Protein AF-A0A1M6BDA2-F1 (afdb_monomer_lite)

Structure (mmCIF, N/CA/C/O backbone):
data_AF-A0A1M6BDA2-F1
#
_entry.id   AF-A0A1M6BDA2-F1
#
loop_
_atom_site.group_PDB
_atom_site.id
_atom_site.type_symbol
_atom_site.label_atom_id
_atom_site.label_alt_id
_atom_site.label_comp_id
_atom_site.label_asym_id
_atom_site.label_entity_id
_atom_site.label_seq_id
_atom_site.pdbx_PDB_ins_code
_atom_site.Cartn_x
_atom_site.Cartn_y
_atom_site.Cartn_z
_atom_site.occupancy
_atom_site.B_iso_or_equiv
_atom_site.auth_seq_id
_atom_site.auth_comp_id
_atom_site.auth_asym_id
_atom_site.auth_atom_id
_atom_site.pdbx_PDB_model_num
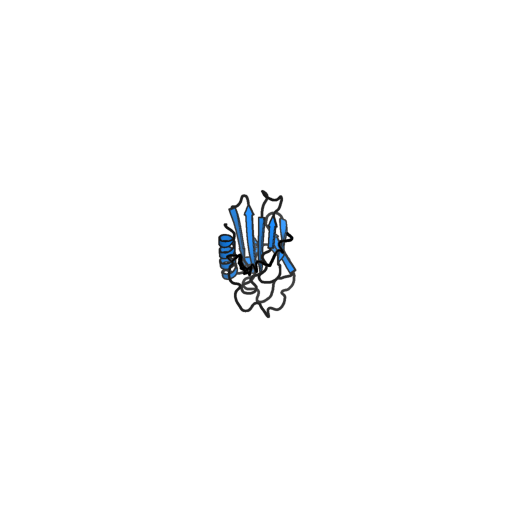ATOM 1 N N . MET A 1 1 ? 49.641 69.705 -9.947 1.00 40.53 1 MET A N 1
ATOM 2 C CA . MET A 1 1 ? 50.079 68.294 -10.016 1.00 40.53 1 MET A CA 1
ATOM 3 C C . MET A 1 1 ? 48.824 67.433 -9.998 1.00 40.53 1 MET A C 1
ATOM 5 O O . MET A 1 1 ? 48.181 67.341 -8.966 1.00 40.53 1 MET A O 1
ATOM 9 N N . LEU A 1 2 ? 48.406 66.940 -11.164 1.00 41.72 2 LEU A N 1
ATOM 10 C CA . LEU A 1 2 ? 47.244 66.065 -11.352 1.00 41.72 2 LEU A CA 1
ATOM 11 C C . LEU A 1 2 ? 47.785 64.658 -11.610 1.00 41.72 2 LEU A C 1
ATOM 13 O O . LEU A 1 2 ? 48.308 64.400 -12.692 1.00 41.72 2 LEU A O 1
ATOM 17 N N . THR A 1 3 ? 47.710 63.768 -10.625 1.00 42.59 3 THR A N 1
ATOM 18 C CA . THR A 1 3 ? 48.091 62.361 -10.792 1.00 42.59 3 THR A CA 1
ATOM 19 C C . THR A 1 3 ? 46.858 61.555 -11.184 1.00 42.59 3 THR A C 1
ATOM 21 O O . THR A 1 3 ? 45.924 61.379 -10.405 1.00 42.59 3 THR A O 1
ATOM 24 N N . ARG A 1 4 ? 46.850 61.119 -12.448 1.00 43.34 4 ARG A N 1
ATOM 25 C CA . ARG A 1 4 ? 45.864 60.212 -13.043 1.00 43.34 4 ARG A CA 1
ATOM 26 C C . ARG A 1 4 ? 45.912 58.842 -12.363 1.00 43.34 4 ARG A C 1
ATOM 28 O O . ARG A 1 4 ? 46.980 58.269 -12.180 1.00 43.34 4 ARG A O 1
ATOM 35 N N . VAL A 1 5 ? 44.726 58.322 -12.070 1.00 48.59 5 VAL A N 1
ATOM 36 C CA . VAL A 1 5 ? 44.439 56.928 -11.716 1.00 48.59 5 VAL A CA 1
ATOM 37 C C . VAL A 1 5 ? 44.584 56.060 -12.974 1.00 48.59 5 VAL A C 1
ATOM 39 O O . VAL A 1 5 ? 44.011 56.404 -14.007 1.00 48.59 5 VAL A O 1
ATOM 42 N N . GLN A 1 6 ? 45.314 54.941 -12.904 1.00 45.47 6 GLN A N 1
ATOM 43 C CA . GLN A 1 6 ? 45.305 53.898 -13.940 1.00 45.47 6 GLN A CA 1
ATOM 44 C C . GLN A 1 6 ? 45.206 52.494 -13.316 1.00 45.47 6 GLN A C 1
ATOM 46 O O . GLN A 1 6 ? 46.176 51.934 -12.820 1.00 45.47 6 GLN A O 1
ATOM 51 N N . SER A 1 7 ? 43.971 51.989 -13.349 1.00 43.84 7 SER A N 1
ATOM 52 C CA . SER A 1 7 ? 43.553 50.653 -13.799 1.00 43.84 7 SER A CA 1
ATOM 53 C C . SER A 1 7 ? 44.289 49.421 -13.256 1.00 43.84 7 SER A C 1
ATOM 55 O O . SER A 1 7 ? 45.168 48.868 -13.911 1.00 43.84 7 SER A O 1
ATOM 57 N N . GLY A 1 8 ? 43.833 48.912 -12.108 1.00 39.69 8 GLY A N 1
ATOM 58 C CA . GLY A 1 8 ? 44.084 47.531 -11.694 1.00 39.69 8 GLY A CA 1
ATOM 59 C C . GLY A 1 8 ? 43.080 46.577 -12.349 1.00 39.69 8 GLY A C 1
ATOM 60 O O . GLY A 1 8 ? 41.889 46.639 -12.052 1.00 39.69 8 GLY A O 1
ATOM 61 N N . SER A 1 9 ? 43.548 45.695 -13.232 1.00 45.56 9 SER A N 1
ATOM 62 C CA . SER A 1 9 ? 42.753 44.576 -13.751 1.00 45.56 9 SER A CA 1
ATOM 63 C C . SER A 1 9 ? 42.702 43.461 -12.708 1.00 45.56 9 SER A C 1
ATOM 65 O O . SER A 1 9 ? 43.648 42.690 -12.574 1.00 45.56 9 SER A O 1
ATOM 67 N N . ILE A 1 10 ? 41.599 43.370 -11.964 1.00 49.66 10 ILE A N 1
ATOM 68 C CA . ILE A 1 10 ? 41.295 42.208 -11.123 1.00 49.66 10 ILE A CA 1
ATOM 69 C C . ILE A 1 10 ? 40.535 41.217 -12.005 1.00 49.66 10 ILE A C 1
ATOM 71 O O . ILE A 1 10 ? 39.352 41.400 -12.284 1.00 49.66 10 ILE A O 1
ATOM 75 N N . VAL A 1 11 ? 41.222 40.178 -12.480 1.00 49.97 11 VAL A N 1
ATOM 76 C CA . VAL A 1 11 ? 40.564 39.016 -13.087 1.00 49.97 11 VAL A CA 1
ATOM 77 C C . VAL A 1 11 ? 39.913 38.240 -11.944 1.00 49.97 11 VAL A C 1
ATOM 79 O O . VAL A 1 11 ? 40.561 37.451 -11.261 1.00 49.97 11 VAL A O 1
ATOM 82 N N . ALA A 1 12 ? 38.642 38.532 -11.677 1.00 45.75 12 ALA A N 1
ATOM 83 C CA . ALA A 1 12 ? 37.834 37.778 -10.733 1.00 45.75 12 ALA A CA 1
ATOM 84 C C . ALA A 1 12 ? 37.451 36.442 -11.384 1.00 45.75 12 ALA A C 1
ATOM 86 O O . ALA A 1 12 ? 36.483 36.354 -12.138 1.00 45.75 12 ALA A O 1
ATOM 87 N N . SER A 1 13 ? 38.243 35.404 -11.122 1.00 47.91 13 SER A N 1
ATOM 88 C CA . SER A 1 13 ? 37.880 34.024 -11.432 1.00 47.91 13 SER A CA 1
ATOM 89 C C . SER A 1 13 ? 36.617 33.666 -10.649 1.00 47.91 13 SER A C 1
ATOM 91 O O . SER A 1 13 ? 36.669 33.432 -9.442 1.00 47.91 13 SER A O 1
ATOM 93 N N . VAL A 1 14 ? 35.470 33.661 -11.327 1.00 51.00 14 VAL A N 1
ATOM 94 C CA . VAL A 1 14 ? 34.201 33.181 -10.774 1.00 51.00 14 VAL A CA 1
ATOM 95 C C . VAL A 1 14 ? 34.323 31.669 -10.600 1.00 51.00 14 VAL A C 1
ATOM 97 O O . VAL A 1 14 ? 34.134 30.899 -11.539 1.00 51.00 14 VAL A O 1
ATOM 100 N N . ALA A 1 15 ? 34.686 31.236 -9.395 1.00 47.28 15 ALA A N 1
ATOM 101 C CA . ALA A 1 15 ? 34.566 29.846 -8.990 1.00 47.28 15 ALA A CA 1
ATOM 102 C C . ALA A 1 15 ? 33.074 29.537 -8.814 1.00 47.28 15 ALA A C 1
ATOM 104 O O . ALA A 1 15 ? 32.487 29.804 -7.767 1.00 47.28 15 ALA A O 1
ATOM 105 N N . VAL A 1 16 ? 32.441 29.012 -9.865 1.00 54.66 16 VAL A N 1
ATOM 106 C CA . VAL A 1 16 ? 31.099 28.434 -9.766 1.00 54.66 16 VAL A CA 1
ATOM 107 C C . VAL A 1 16 ? 31.238 27.109 -9.021 1.00 54.66 16 VAL A C 1
ATOM 109 O O . VAL A 1 16 ? 31.482 26.058 -9.610 1.00 54.66 16 VAL A O 1
ATOM 112 N N . LEU A 1 17 ? 31.132 27.172 -7.696 1.00 43.97 17 LEU A N 1
ATOM 113 C CA . LEU A 1 17 ? 30.963 26.001 -6.851 1.00 43.97 17 LEU A CA 1
ATOM 114 C C . LEU A 1 17 ? 29.528 25.497 -7.058 1.00 43.97 17 LEU A C 1
ATOM 116 O O . LEU A 1 17 ? 28.597 25.944 -6.391 1.00 43.97 17 LEU A O 1
ATOM 120 N N . VAL A 1 18 ? 29.335 24.598 -8.025 1.00 54.91 18 VAL A N 1
ATOM 121 C CA . VAL A 1 18 ? 28.084 23.844 -8.160 1.00 54.91 18 VAL A CA 1
ATOM 122 C C . VAL A 1 18 ? 28.060 22.829 -7.023 1.00 54.91 18 VAL A C 1
ATOM 124 O O . VAL A 1 18 ? 28.560 21.713 -7.151 1.00 54.91 18 VAL A O 1
ATOM 127 N N . ILE A 1 19 ? 27.519 23.234 -5.875 1.00 51.28 19 ILE A N 1
ATOM 128 C CA . ILE A 1 19 ? 27.159 22.306 -4.807 1.00 51.28 19 ILE A CA 1
ATOM 129 C C . ILE A 1 19 ? 25.915 21.577 -5.310 1.00 51.28 19 ILE A C 1
ATOM 131 O O . ILE A 1 19 ? 24.785 22.011 -5.097 1.00 51.28 19 ILE A O 1
ATOM 135 N N . GLY A 1 20 ? 26.130 20.500 -6.062 1.00 39.97 20 GLY A N 1
ATOM 136 C CA . GLY A 1 20 ? 25.088 19.530 -6.348 1.00 39.97 20 GLY A CA 1
ATOM 137 C C . GLY A 1 20 ? 24.701 18.869 -5.035 1.00 39.97 20 GLY A C 1
ATOM 138 O O . GLY A 1 20 ? 25.269 17.845 -4.669 1.00 39.97 20 GLY A O 1
ATOM 139 N N . VAL A 1 21 ? 23.762 19.470 -4.306 1.00 51.00 21 VAL A N 1
ATOM 140 C CA . VAL A 1 21 ? 23.050 18.799 -3.219 1.00 51.00 21 VAL A CA 1
ATOM 141 C C . VAL A 1 21 ? 22.116 17.798 -3.892 1.00 51.00 21 VAL A C 1
ATOM 143 O O . VAL A 1 21 ? 20.927 18.038 -4.072 1.00 51.00 21 VAL A O 1
ATOM 146 N N . GLY A 1 22 ? 22.686 16.695 -4.376 1.00 39.59 22 GLY A N 1
ATOM 147 C CA . GLY A 1 22 ? 21.905 15.523 -4.713 1.00 39.59 22 GLY A CA 1
ATOM 148 C C . GLY A 1 22 ? 21.370 14.976 -3.402 1.00 39.59 22 GLY A C 1
ATOM 149 O O . GLY A 1 22 ? 22.098 14.294 -2.687 1.00 39.59 22 GLY A O 1
ATOM 150 N N . CYS A 1 23 ? 20.123 15.297 -3.059 1.00 49.47 23 CYS A N 1
ATOM 151 C CA . CYS A 1 23 ? 19.374 14.485 -2.111 1.00 49.47 23 CYS A CA 1
ATOM 152 C C . CYS A 1 23 ? 19.232 13.098 -2.744 1.00 49.47 23 CYS A C 1
ATOM 154 O O . CYS A 1 23 ? 18.300 12.848 -3.505 1.00 49.47 23 CYS A O 1
ATOM 156 N N . SER A 1 24 ? 20.186 12.205 -2.482 1.00 44.94 24 SER A N 1
ATOM 157 C CA . SER A 1 24 ? 19.995 10.780 -2.710 1.00 44.94 24 SER A CA 1
ATOM 158 C C . SER A 1 24 ? 19.002 10.306 -1.655 1.00 44.94 24 SER A C 1
ATOM 160 O O . SER A 1 24 ? 19.396 9.885 -0.567 1.00 44.94 24 SER A O 1
ATOM 162 N N . GLY A 1 25 ? 17.707 10.451 -1.932 1.00 55.69 25 GLY A N 1
ATOM 163 C CA . GLY A 1 25 ? 16.704 9.716 -1.176 1.00 55.69 25 GLY A CA 1
ATOM 164 C C . GLY A 1 25 ? 17.051 8.239 -1.310 1.00 55.69 25 GLY A C 1
ATOM 165 O O . GLY A 1 25 ? 17.134 7.725 -2.426 1.00 55.69 25 GLY A O 1
ATOM 166 N N . ALA A 1 26 ? 17.340 7.573 -0.194 1.00 74.31 26 ALA A N 1
ATOM 167 C CA . ALA A 1 26 ? 17.275 6.124 -0.185 1.00 74.31 26 ALA A CA 1
ATOM 168 C C . ALA A 1 26 ? 15.826 5.759 -0.544 1.00 74.31 26 ALA A C 1
ATOM 170 O O . ALA A 1 26 ? 14.894 6.401 -0.070 1.00 74.31 26 ALA A O 1
ATOM 171 N N .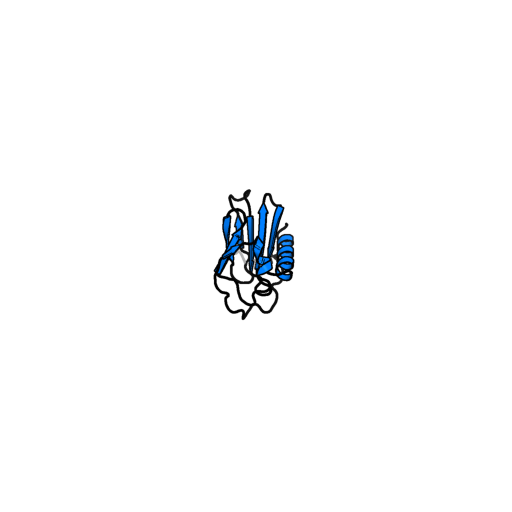 GLY A 1 27 ? 15.639 4.801 -1.443 1.00 81.81 27 GLY A N 1
ATOM 172 C CA . GLY A 1 27 ? 14.326 4.376 -1.915 1.00 81.81 27 GLY A CA 1
ATOM 173 C C . GLY A 1 27 ? 14.403 2.939 -2.399 1.00 81.81 27 GLY A C 1
ATOM 174 O O . GLY A 1 27 ? 15.475 2.465 -2.791 1.00 81.81 27 GLY A O 1
ATOM 175 N N . VAL A 1 28 ? 13.283 2.226 -2.344 1.00 90.94 28 VAL A N 1
ATOM 176 C CA . VAL A 1 28 ? 13.209 0.862 -2.870 1.00 90.94 28 VAL A CA 1
ATOM 177 C C . VAL A 1 28 ? 12.978 0.916 -4.376 1.00 90.94 28 VAL A C 1
ATOM 179 O O . VAL A 1 28 ? 12.089 1.609 -4.862 1.00 90.94 28 VAL A O 1
ATOM 182 N N . MET A 1 29 ? 13.783 0.165 -5.126 1.00 92.62 29 MET A N 1
ATOM 183 C CA . MET A 1 29 ? 13.640 0.059 -6.576 1.00 92.62 29 MET A CA 1
ATOM 184 C C . MET A 1 29 ? 12.281 -0.539 -6.951 1.00 92.62 29 MET A C 1
ATOM 186 O O . MET A 1 29 ? 11.952 -1.657 -6.546 1.00 92.62 29 MET A O 1
ATOM 190 N N . LEU A 1 30 ? 11.534 0.179 -7.789 1.00 92.50 30 LEU A N 1
ATOM 191 C CA . LEU A 1 30 ? 10.302 -0.322 -8.382 1.00 92.50 30 LEU A CA 1
ATOM 192 C C . LEU A 1 30 ? 10.619 -1.509 -9.318 1.00 92.50 30 LEU A C 1
ATOM 194 O O . LEU A 1 30 ? 11.499 -1.383 -10.178 1.00 92.50 30 LEU A O 1
ATOM 198 N N . PRO A 1 31 ? 9.953 -2.670 -9.173 1.00 91.62 31 PRO A N 1
ATOM 199 C CA . PRO A 1 31 ? 10.171 -3.793 -10.077 1.00 91.62 31 PRO A CA 1
ATOM 200 C C . PRO A 1 31 ? 9.717 -3.477 -11.508 1.00 91.62 31 PRO A C 1
ATOM 202 O O . PRO A 1 31 ? 8.766 -2.736 -11.722 1.00 91.62 31 PRO A O 1
ATOM 205 N N . THR A 1 32 ? 10.368 -4.089 -12.497 1.00 92.56 32 THR A N 1
ATOM 206 C CA . THR A 1 32 ? 10.013 -3.949 -13.920 1.00 92.56 32 THR A CA 1
ATOM 207 C C . THR A 1 32 ? 8.677 -4.614 -14.260 1.00 92.56 32 THR A C 1
ATOM 209 O O . THR A 1 32 ? 8.305 -5.602 -13.620 1.00 92.56 32 THR A O 1
ATOM 212 N N . GLY A 1 33 ? 8.035 -4.184 -15.351 1.00 90.25 33 GLY A N 1
ATOM 213 C CA . GLY A 1 33 ? 6.833 -4.821 -15.903 1.00 90.25 33 GLY A CA 1
ATOM 214 C C . GLY A 1 33 ? 5.529 -4.101 -15.560 1.00 90.25 33 GLY A C 1
ATOM 215 O O . GLY A 1 33 ? 4.457 -4.600 -15.893 1.00 90.25 33 GLY A O 1
ATOM 216 N N . TYR A 1 34 ? 5.610 -2.940 -14.908 1.00 92.81 34 TYR A N 1
ATOM 217 C CA . TYR A 1 34 ? 4.452 -2.116 -14.569 1.00 92.81 34 TYR A CA 1
ATOM 218 C C . TYR A 1 34 ? 4.007 -1.189 -15.712 1.00 92.81 34 TYR A C 1
ATOM 220 O O . TYR A 1 34 ? 2.859 -0.756 -15.745 1.00 92.81 34 TYR A O 1
ATOM 228 N N . GLU A 1 35 ? 4.899 -0.901 -16.661 1.00 92.38 35 GLU A N 1
ATOM 229 C CA . GLU A 1 35 ? 4.789 0.182 -17.646 1.00 92.38 35 GLU A CA 1
ATOM 230 C C . GLU A 1 35 ? 3.610 0.009 -18.613 1.00 92.38 35 GLU A C 1
ATOM 232 O O . GLU A 1 35 ? 3.130 0.977 -19.194 1.00 92.38 35 GLU A O 1
ATOM 237 N N . ASN A 1 36 ? 3.154 -1.231 -18.794 1.00 91.00 36 ASN A N 1
ATOM 238 C CA . ASN A 1 36 ? 2.083 -1.593 -19.721 1.00 91.00 36 ASN A CA 1
ATOM 239 C C . ASN A 1 36 ? 0.920 -2.311 -19.023 1.00 91.00 36 ASN A C 1
ATOM 241 O O . ASN A 1 36 ? 0.149 -3.013 -19.682 1.00 91.00 36 ASN A O 1
ATOM 245 N N . LEU A 1 37 ? 0.806 -2.195 -17.695 1.00 94.12 37 LEU A N 1
ATOM 246 C CA . LEU A 1 37 ? -0.304 -2.815 -16.979 1.00 94.12 37 LEU A CA 1
ATOM 247 C C . LEU A 1 37 ? -1.628 -2.147 -17.384 1.00 94.12 37 LEU A C 1
ATOM 249 O O . LEU A 1 37 ? -1.739 -0.922 -17.297 1.00 94.12 37 LEU A O 1
ATOM 253 N N . PRO A 1 38 ? -2.655 -2.918 -17.786 1.00 96.69 38 PRO A N 1
ATOM 254 C CA . PRO A 1 38 ? -3.990 -2.357 -17.948 1.00 96.69 38 PRO A CA 1
ATOM 255 C C . PRO A 1 38 ? -4.519 -1.885 -16.583 1.00 96.69 38 PRO A C 1
ATOM 257 O O . PRO A 1 38 ? -4.105 -2.431 -15.556 1.00 96.69 38 PRO A O 1
ATOM 260 N N . PRO A 1 39 ? -5.444 -0.914 -16.531 1.00 96.75 39 PRO A N 1
ATOM 261 C CA . PRO A 1 39 ? -6.089 -0.541 -15.277 1.00 96.75 39 PRO A CA 1
ATOM 262 C C . PRO A 1 39 ? -6.935 -1.704 -14.737 1.00 96.75 39 PRO A C 1
ATOM 264 O O . PRO A 1 39 ? -7.594 -2.417 -15.499 1.00 96.75 39 PRO A O 1
ATOM 267 N N . CYS A 1 40 ? -6.926 -1.893 -13.420 1.00 97.06 40 CYS A N 1
ATOM 268 C CA . CYS A 1 40 ? -7.855 -2.786 -12.738 1.00 97.06 40 CYS A CA 1
ATOM 269 C C . CYS A 1 40 ? -9.268 -2.182 -12.698 1.00 97.06 40 CYS A C 1
ATOM 271 O O . CYS A 1 40 ? -9.459 -0.975 -12.843 1.00 97.06 40 CYS A O 1
ATOM 273 N N . GLU A 1 41 ? -10.269 -3.018 -12.413 1.00 97.25 41 GLU A N 1
ATOM 274 C CA . GLU A 1 41 ? -11.572 -2.516 -11.973 1.00 97.25 41 GLU A CA 1
ATOM 275 C C . GLU A 1 41 ? -11.404 -1.702 -10.680 1.00 97.25 41 GLU A C 1
ATOM 277 O O . GLU A 1 41 ? -10.859 -2.197 -9.687 1.00 97.25 41 GLU A O 1
ATOM 282 N N . VAL A 1 42 ? -11.879 -0.456 -10.703 1.00 97.88 42 VAL A N 1
ATOM 283 C CA . VAL A 1 42 ? -11.822 0.450 -9.554 1.00 97.88 42 VAL A CA 1
ATOM 284 C C . VAL A 1 42 ? -12.791 -0.025 -8.483 1.00 97.88 42 VAL A C 1
ATOM 286 O O . VAL A 1 42 ? -14.000 -0.092 -8.701 1.00 97.88 42 VAL A O 1
ATOM 289 N N . ARG A 1 43 ? -12.260 -0.322 -7.298 1.00 97.88 43 ARG A N 1
ATOM 290 C CA . ARG A 1 43 ? -13.058 -0.746 -6.143 1.00 97.88 43 ARG A CA 1
ATOM 291 C C . ARG A 1 43 ? -12.374 -0.393 -4.829 1.00 97.88 43 ARG A C 1
ATOM 293 O O . ARG A 1 43 ? -11.256 0.113 -4.802 1.00 97.88 43 ARG A O 1
ATOM 300 N N . GLN A 1 44 ? -13.062 -0.655 -3.728 1.00 98.44 44 GLN A N 1
ATOM 301 C CA . GLN A 1 44 ? -12.494 -0.542 -2.391 1.00 98.44 44 GLN A CA 1
ATOM 302 C C . GLN A 1 44 ? -11.986 -1.905 -1.913 1.00 98.44 44 GLN A C 1
ATOM 304 O O . GLN A 1 44 ? -12.673 -2.917 -2.064 1.00 98.44 44 GLN A O 1
ATOM 309 N N . TYR A 1 45 ? -10.802 -1.918 -1.308 1.00 98.38 45 TYR A N 1
ATOM 310 C CA . TYR A 1 45 ? -10.175 -3.094 -0.716 1.00 98.38 45 TYR A CA 1
ATOM 311 C C . TYR A 1 45 ? -10.037 -2.909 0.792 1.00 98.38 45 TYR A C 1
ATOM 313 O O . TYR A 1 45 ? -9.499 -1.907 1.249 1.00 98.38 45 TYR A O 1
ATOM 321 N N . VAL A 1 46 ? -10.475 -3.895 1.572 1.00 98.50 46 VAL A N 1
ATOM 322 C CA . VAL A 1 46 ? -10.164 -3.950 3.008 1.00 98.50 46 VAL A CA 1
ATOM 323 C C . VAL A 1 46 ? -8.711 -4.392 3.158 1.00 98.50 46 VAL A C 1
ATOM 325 O O . VAL A 1 46 ? -8.353 -5.446 2.628 1.00 98.50 46 VAL A O 1
ATOM 328 N N . VAL A 1 47 ? -7.880 -3.617 3.864 1.00 98.31 47 VAL A N 1
ATOM 329 C CA . VAL A 1 47 ? -6.424 -3.871 3.932 1.00 98.31 47 VAL A CA 1
ATOM 330 C C . VAL A 1 47 ? -6.092 -5.274 4.447 1.00 98.31 47 VAL A C 1
ATOM 332 O O . VAL A 1 47 ? -5.236 -5.954 3.889 1.00 98.31 47 VAL A O 1
ATOM 335 N N . GLU A 1 48 ? -6.852 -5.770 5.423 1.00 98.38 48 GLU A N 1
ATOM 336 C CA . GLU A 1 48 ? -6.678 -7.103 6.017 1.00 98.38 48 GLU A CA 1
ATOM 337 C C . GLU A 1 48 ? -6.916 -8.251 5.027 1.00 98.38 48 GLU A C 1
ATOM 339 O O . GLU A 1 48 ? -6.394 -9.349 5.210 1.00 98.38 48 GLU A O 1
ATOM 344 N N . ARG A 1 49 ? -7.671 -7.989 3.954 1.00 98.19 49 ARG A N 1
ATOM 345 C CA . ARG A 1 49 ? -7.996 -8.959 2.901 1.00 98.19 49 ARG A CA 1
ATOM 346 C C . ARG A 1 49 ? -7.142 -8.797 1.650 1.00 98.19 49 ARG A C 1
ATOM 348 O O . ARG A 1 49 ? -7.310 -9.568 0.709 1.00 98.19 49 ARG A O 1
ATOM 355 N N . LEU A 1 50 ? -6.209 -7.840 1.620 1.00 98.12 50 LEU A N 1
ATOM 356 C CA . LEU A 1 50 ? -5.287 -7.692 0.491 1.00 98.12 50 LEU A CA 1
ATOM 357 C C . LEU A 1 50 ? -4.569 -9.003 0.133 1.00 98.12 50 LEU A C 1
ATOM 359 O O . LEU A 1 50 ? -4.537 -9.302 -1.058 1.00 98.12 50 LEU A O 1
ATOM 363 N N . PRO A 1 51 ? -4.090 -9.839 1.080 1.00 98.12 51 PRO A N 1
ATOM 364 C CA . PRO A 1 51 ? -3.415 -11.090 0.725 1.00 98.12 51 PRO A CA 1
ATOM 365 C C . PRO A 1 51 ? -4.266 -12.063 -0.107 1.00 98.12 51 PRO A C 1
ATOM 367 O O . PRO A 1 51 ? -3.717 -12.915 -0.801 1.00 98.12 51 PRO A O 1
ATOM 370 N N . GLU A 1 52 ? -5.597 -11.946 -0.058 1.00 97.81 52 GLU A N 1
ATOM 371 C CA . GLU A 1 52 ? -6.518 -12.756 -0.864 1.00 97.81 52 GLU A CA 1
ATOM 372 C C . GLU A 1 52 ? -6.541 -12.328 -2.343 1.00 97.81 52 GLU A C 1
ATOM 374 O O . GLU A 1 52 ? -6.960 -13.104 -3.200 1.00 97.81 52 GLU A O 1
ATOM 379 N N . VAL A 1 53 ? -6.099 -11.103 -2.652 1.00 97.25 53 VAL A N 1
ATOM 380 C CA . VAL A 1 53 ? -6.032 -10.564 -4.020 1.00 97.25 53 VAL A CA 1
ATOM 381 C C . VAL A 1 53 ? -4.898 -11.215 -4.814 1.00 97.25 53 VAL A C 1
ATOM 383 O O . VAL A 1 53 ? -5.052 -11.455 -6.010 1.00 97.25 53 VAL A O 1
ATOM 386 N N . GLY A 1 54 ? -3.770 -11.517 -4.168 1.00 97.00 54 GLY A N 1
ATOM 387 C CA . GLY A 1 54 ? -2.588 -12.063 -4.830 1.00 97.00 54 GLY A CA 1
ATOM 388 C C . GLY A 1 54 ? -1.865 -11.036 -5.708 1.00 97.00 54 GLY A C 1
ATOM 389 O O . GLY A 1 54 ? -1.786 -9.848 -5.396 1.00 97.00 54 GLY A O 1
ATOM 390 N N . GLU A 1 55 ? -1.292 -11.495 -6.819 1.00 96.12 55 GLU A N 1
ATOM 391 C CA . GLU A 1 55 ? -0.727 -10.603 -7.834 1.00 96.12 55 GLU A CA 1
ATOM 392 C C . GLU A 1 55 ? -1.840 -10.193 -8.816 1.00 96.12 55 GLU A C 1
ATOM 394 O O . GLU A 1 55 ? -2.328 -11.044 -9.560 1.00 96.12 55 GLU A O 1
ATOM 399 N N . PRO A 1 56 ? -2.269 -8.916 -8.839 1.00 94.62 56 PRO A N 1
ATOM 400 C CA . PRO A 1 56 ? -3.469 -8.505 -9.572 1.00 94.62 56 PRO A CA 1
ATOM 401 C C . PRO A 1 56 ? -3.303 -8.533 -11.099 1.00 94.62 56 PRO A C 1
ATOM 403 O O . PRO A 1 56 ? -4.295 -8.593 -11.819 1.00 94.62 56 PRO A O 1
ATOM 406 N N . GLY A 1 57 ? -2.068 -8.458 -11.613 1.00 94.75 57 GLY A N 1
ATOM 407 C CA . GLY A 1 57 ? -1.791 -8.422 -13.056 1.00 94.75 57 GLY A CA 1
ATOM 408 C C . GLY A 1 57 ? -2.302 -7.165 -13.781 1.00 94.75 57 GLY A C 1
ATOM 409 O O . GLY A 1 57 ? -2.306 -7.130 -15.009 1.00 94.75 57 GLY A O 1
ATOM 410 N N . CYS A 1 58 ? -2.729 -6.142 -13.039 1.00 96.31 58 CYS A N 1
ATOM 411 C CA . CYS A 1 58 ? -3.235 -4.861 -13.529 1.00 96.31 58 CYS A CA 1
ATOM 412 C C . CYS A 1 58 ? -2.821 -3.725 -12.572 1.00 96.31 58 CYS A C 1
ATOM 414 O O . CYS A 1 58 ? -2.426 -3.981 -11.431 1.00 96.31 58 CYS A O 1
ATOM 416 N N . ASN A 1 59 ? -2.893 -2.474 -13.030 1.00 96.75 59 ASN A N 1
ATOM 417 C CA . ASN A 1 59 ? -2.629 -1.288 -12.216 1.00 96.75 59 ASN A CA 1
ATOM 418 C C . ASN A 1 59 ? -3.852 -0.974 -11.335 1.00 96.75 59 ASN A C 1
ATOM 420 O O . ASN A 1 59 ? -4.936 -0.705 -11.849 1.00 96.75 59 ASN A O 1
ATOM 424 N N . MET A 1 60 ? -3.674 -1.000 -10.013 1.00 97.25 60 MET A N 1
ATOM 425 C CA . MET A 1 60 ? -4.745 -0.775 -9.034 1.00 97.25 60 MET A CA 1
ATOM 426 C C . MET A 1 60 ? -5.045 0.707 -8.752 1.00 97.25 60 MET A C 1
ATOM 428 O O . MET A 1 60 ? -5.893 0.993 -7.906 1.00 97.25 60 MET A O 1
ATOM 432 N N . GLU A 1 61 ? -4.369 1.631 -9.432 1.00 97.38 61 GLU A N 1
ATOM 433 C CA . GLU A 1 61 ? -4.597 3.076 -9.341 1.00 97.38 61 GLU A CA 1
ATOM 434 C C . GLU A 1 61 ? -6.089 3.452 -9.406 1.00 97.38 61 GLU A C 1
ATOM 436 O O . GLU A 1 61 ? -6.884 2.856 -10.138 1.00 97.38 61 GLU A O 1
ATOM 441 N N . GLY A 1 62 ? -6.481 4.437 -8.596 1.00 96.94 62 GLY A N 1
ATOM 442 C CA . GLY A 1 62 ? -7.856 4.935 -8.497 1.00 96.94 62 GLY A CA 1
ATOM 443 C C . GLY A 1 62 ? -8.772 4.093 -7.604 1.00 96.94 62 GLY A C 1
ATOM 444 O O . GLY A 1 62 ? -9.833 4.565 -7.193 1.00 96.94 62 GLY A O 1
ATOM 445 N N . SER A 1 63 ? -8.365 2.871 -7.246 1.00 98.12 63 SER A N 1
ATOM 446 C CA . SER A 1 63 ? -9.008 2.101 -6.174 1.00 98.12 63 SER A CA 1
ATOM 447 C C . SER A 1 63 ? -8.732 2.718 -4.800 1.00 98.12 63 SER A C 1
ATOM 449 O O . SER A 1 63 ? -7.922 3.631 -4.658 1.00 98.12 63 SER A O 1
ATOM 451 N N . THR A 1 64 ? -9.399 2.220 -3.759 1.00 98.38 64 THR A N 1
ATOM 452 C CA . THR A 1 64 ? -9.205 2.708 -2.383 1.00 98.38 64 THR A CA 1
ATOM 453 C C . THR A 1 64 ? -8.906 1.581 -1.405 1.00 98.38 64 THR A C 1
ATOM 455 O O . THR A 1 64 ? -9.277 0.429 -1.633 1.00 98.38 64 THR A O 1
ATOM 458 N N . LEU A 1 65 ? -8.249 1.925 -0.302 1.00 98.44 65 LEU A N 1
ATOM 459 C CA . LEU A 1 65 ? -7.939 1.044 0.817 1.00 98.44 65 LEU A CA 1
ATOM 460 C C . LEU A 1 65 ? -8.757 1.467 2.036 1.00 98.44 65 LEU A C 1
ATOM 462 O O . LEU A 1 65 ? -8.700 2.631 2.422 1.00 98.44 65 LEU A O 1
ATOM 466 N N . LEU A 1 66 ? -9.492 0.528 2.631 1.00 98.12 66 LEU A N 1
ATOM 467 C CA . LEU A 1 66 ? -10.217 0.688 3.890 1.00 98.12 66 LEU A CA 1
ATOM 468 C C . LEU A 1 66 ? -9.412 0.053 5.028 1.00 98.12 66 LEU A C 1
ATOM 470 O O . LEU A 1 66 ? -9.172 -1.160 5.019 1.00 98.12 66 LEU A O 1
ATOM 474 N N . PHE A 1 67 ? -9.023 0.876 5.996 1.00 97.50 67 PHE A N 1
ATOM 475 C CA . PHE A 1 67 ? -8.303 0.478 7.203 1.00 97.50 67 PHE A CA 1
ATOM 476 C C . PHE A 1 67 ? -9.258 0.101 8.348 1.00 97.50 67 PHE A C 1
ATOM 478 O O . PHE A 1 67 ? -10.437 0.468 8.309 1.00 97.50 67 PHE A O 1
ATOM 485 N N . PRO A 1 68 ? -8.776 -0.631 9.375 1.00 95.38 68 PRO A N 1
ATOM 486 C CA . PRO A 1 68 ? -9.616 -1.099 10.482 1.00 95.38 68 PRO A CA 1
ATOM 487 C C . PRO A 1 68 ? -10.310 0.012 11.287 1.00 95.38 68 PRO A C 1
ATOM 489 O O . PRO A 1 68 ? -11.375 -0.218 11.853 1.00 95.38 68 PRO A O 1
ATOM 492 N N . ASP A 1 69 ? -9.740 1.217 11.321 1.00 92.88 69 ASP A N 1
ATOM 493 C CA . ASP A 1 69 ? -10.303 2.400 11.990 1.00 92.88 69 ASP A CA 1
ATOM 494 C C . ASP A 1 69 ? -11.398 3.107 11.162 1.00 92.88 69 ASP A C 1
ATOM 496 O O . ASP A 1 69 ? -11.989 4.090 11.608 1.00 92.88 69 ASP A O 1
ATOM 500 N N . GLY A 1 70 ? -11.677 2.618 9.949 1.00 95.06 70 GLY A N 1
ATOM 501 C CA . GLY A 1 70 ? -12.605 3.229 9.001 1.00 95.06 70 GLY A CA 1
ATOM 502 C C . GLY A 1 70 ? -11.962 4.266 8.079 1.00 95.06 70 GLY A C 1
ATOM 503 O O . GLY A 1 70 ? -12.653 4.817 7.217 1.00 95.06 70 GLY A O 1
ATOM 504 N N . THR A 1 71 ? -10.658 4.529 8.211 1.00 95.44 71 THR A N 1
ATOM 505 C CA . THR A 1 71 ? -9.938 5.429 7.311 1.00 95.44 71 THR A CA 1
ATOM 506 C C . THR A 1 71 ? -9.891 4.846 5.904 1.00 95.44 71 THR A C 1
ATOM 508 O O . THR A 1 71 ? -9.569 3.677 5.695 1.00 95.44 71 THR A O 1
ATOM 511 N N . VAL A 1 72 ? -10.194 5.696 4.920 1.00 96.38 72 VAL A N 1
ATOM 512 C CA . VAL A 1 72 ? -10.098 5.368 3.498 1.00 96.38 72 VAL A CA 1
ATOM 513 C C . VAL A 1 72 ? -9.027 6.232 2.846 1.00 96.38 72 VAL A C 1
ATOM 515 O O . VAL A 1 72 ? -9.052 7.456 2.996 1.00 96.38 72 VAL A O 1
ATOM 518 N N . ILE A 1 73 ? -8.112 5.608 2.105 1.00 95.81 73 ILE A N 1
ATOM 519 C CA . ILE A 1 73 ? -7.113 6.305 1.278 1.00 95.81 73 ILE A CA 1
ATOM 520 C C . ILE A 1 73 ? -7.146 5.786 -0.161 1.00 95.81 73 ILE A C 1
ATOM 522 O O . ILE A 1 73 ? -7.560 4.651 -0.405 1.00 95.81 73 ILE A O 1
ATOM 526 N N . ALA A 1 74 ? -6.737 6.622 -1.113 1.00 96.38 74 ALA A N 1
ATOM 527 C CA . ALA A 1 74 ? -6.625 6.234 -2.514 1.00 96.38 74 ALA A CA 1
ATOM 528 C C . ALA A 1 74 ? -5.353 5.414 -2.761 1.00 96.38 74 ALA A C 1
ATOM 530 O O . ALA A 1 74 ? -4.346 5.586 -2.078 1.00 96.38 74 ALA A O 1
ATOM 531 N N . ILE A 1 75 ? -5.416 4.527 -3.750 1.00 97.19 75 ILE A N 1
ATOM 532 C CA . ILE A 1 75 ? -4.242 3.907 -4.355 1.00 97.19 75 ILE A CA 1
ATOM 533 C C . ILE A 1 75 ? -3.806 4.828 -5.492 1.00 97.19 75 ILE A C 1
ATOM 535 O O . ILE A 1 75 ? -4.521 4.965 -6.486 1.00 97.19 75 ILE A O 1
ATOM 539 N N . GLU A 1 76 ? -2.653 5.464 -5.316 1.00 96.12 76 GLU A N 1
ATOM 540 C CA . GLU A 1 76 ? -2.059 6.360 -6.308 1.00 96.12 76 GLU A CA 1
ATOM 541 C C . GLU A 1 76 ? -1.418 5.584 -7.474 1.00 96.12 76 GLU A C 1
ATOM 543 O O . GLU A 1 76 ? -1.425 4.344 -7.531 1.00 96.12 76 GLU A O 1
ATOM 548 N N . GLU A 1 77 ? -0.868 6.335 -8.427 1.00 95.50 77 GLU A N 1
ATOM 549 C CA . GLU A 1 77 ? -0.098 5.806 -9.551 1.00 95.50 77 GLU A CA 1
ATOM 550 C C . GLU A 1 77 ? 1.061 4.898 -9.098 1.00 95.50 77 GLU A C 1
ATOM 552 O O . GLU A 1 77 ? 1.573 4.974 -7.974 1.00 95.50 77 GLU A O 1
ATOM 557 N N . VAL A 1 78 ? 1.495 4.012 -9.995 1.00 95.38 78 VAL A N 1
ATOM 558 C CA . VAL A 1 78 ? 2.600 3.094 -9.709 1.00 95.38 78 VAL A CA 1
ATOM 559 C C . VAL A 1 78 ? 3.884 3.869 -9.391 1.00 95.38 78 VAL A C 1
ATOM 561 O O . VAL A 1 78 ? 4.313 4.721 -10.163 1.00 95.38 78 VAL A O 1
ATOM 564 N N . GLY A 1 79 ? 4.540 3.508 -8.287 1.00 91.69 79 GLY A N 1
ATOM 565 C CA . GLY A 1 79 ? 5.787 4.120 -7.824 1.00 91.69 79 GLY A CA 1
ATOM 566 C C . GLY A 1 79 ? 5.595 5.336 -6.919 1.00 91.69 79 GLY A C 1
ATOM 567 O O . GLY A 1 79 ? 6.574 5.801 -6.338 1.00 91.69 79 GLY A O 1
ATOM 568 N N . THR A 1 80 ? 4.360 5.807 -6.740 1.00 87.06 80 THR A N 1
ATOM 569 C CA . THR A 1 80 ? 4.056 6.932 -5.855 1.00 87.06 80 THR A CA 1
ATOM 570 C C . THR A 1 80 ? 3.670 6.432 -4.465 1.00 87.06 80 THR A C 1
ATOM 572 O O . THR A 1 80 ? 2.811 5.559 -4.306 1.00 87.06 80 THR A O 1
ATOM 575 N N . SER A 1 81 ? 4.337 6.977 -3.441 1.00 84.88 81 SER A N 1
ATOM 576 C CA . SER A 1 81 ? 3.954 6.782 -2.045 1.00 84.88 81 SER A CA 1
ATOM 577 C C . SER A 1 81 ? 2.863 7.765 -1.660 1.00 84.88 81 SER A C 1
ATOM 579 O O . SER A 1 81 ? 2.967 8.967 -1.900 1.00 84.88 81 SER A O 1
ATOM 581 N N . PHE A 1 82 ? 1.816 7.250 -1.026 1.00 87.75 82 PHE A N 1
ATOM 582 C CA . PHE A 1 82 ? 0.796 8.072 -0.400 1.00 87.75 82 PHE A CA 1
ATOM 583 C C . PHE A 1 82 ? 0.857 7.884 1.108 1.00 87.75 82 PHE A C 1
ATOM 585 O O . PHE A 1 82 ? 0.732 6.762 1.605 1.00 87.75 82 PHE A O 1
ATOM 592 N N . VAL A 1 83 ? 1.018 8.995 1.822 1.00 87.81 83 VAL A N 1
ATOM 593 C CA . VAL A 1 83 ? 1.008 9.044 3.282 1.00 87.81 83 VAL A CA 1
ATOM 594 C C . VAL A 1 83 ? -0.089 9.995 3.722 1.00 87.81 83 VAL A C 1
ATOM 596 O O . VAL A 1 83 ? -0.120 11.160 3.321 1.00 87.81 83 VAL A O 1
ATOM 599 N N . ARG A 1 84 ? -0.982 9.509 4.579 1.00 89.00 84 ARG A N 1
ATOM 600 C CA . ARG A 1 84 ? -1.976 10.336 5.258 1.00 89.00 84 ARG A CA 1
ATOM 601 C C . ARG A 1 84 ? -1.731 10.281 6.750 1.00 89.00 84 ARG A C 1
ATOM 603 O O . ARG A 1 84 ? -1.864 9.223 7.349 1.00 89.00 84 ARG A O 1
ATOM 610 N N . GLN A 1 85 ? -1.457 11.436 7.338 1.00 88.62 85 GLN A N 1
ATOM 611 C CA . GLN A 1 85 ? -1.393 11.597 8.782 1.00 88.62 85 GLN A CA 1
ATOM 612 C C . GLN A 1 85 ? -2.697 12.212 9.287 1.00 88.62 85 GLN A C 1
ATOM 614 O O . GLN A 1 85 ? -3.106 13.290 8.844 1.00 88.62 85 GLN A O 1
ATOM 619 N N . VAL A 1 86 ? -3.366 11.516 10.198 1.00 85.69 86 VAL A N 1
ATOM 620 C CA . VAL A 1 86 ? -4.487 12.062 10.964 1.00 85.69 86 VAL A CA 1
ATOM 621 C C . VAL A 1 86 ? -3.885 12.844 12.130 1.00 85.69 86 VAL A C 1
ATOM 623 O O . VAL A 1 86 ? -2.968 12.357 12.767 1.00 85.69 86 VAL A O 1
ATOM 626 N N . GLU A 1 87 ? -4.340 14.075 12.376 1.00 81.44 87 GLU A N 1
ATOM 627 C CA . GLU A 1 87 ? -3.890 14.899 13.519 1.00 81.44 87 GLU A CA 1
ATOM 628 C C . GLU A 1 87 ? -2.356 15.052 13.642 1.00 81.44 87 GLU A C 1
ATOM 630 O O . GLU A 1 87 ? -1.740 14.793 14.678 1.00 81.44 87 GLU A O 1
ATOM 635 N N . ALA A 1 88 ? -1.717 15.499 12.559 1.00 77.88 88 ALA A N 1
ATOM 636 C CA . ALA A 1 88 ? -0.277 15.742 12.537 1.00 77.88 88 AL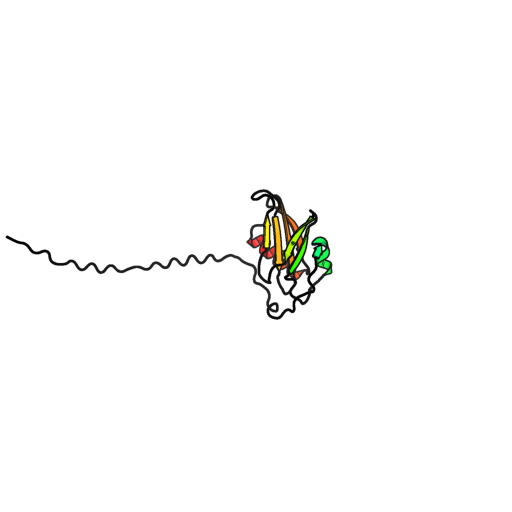A A CA 1
ATOM 637 C C . ALA A 1 88 ? 0.193 16.705 13.659 1.00 77.88 88 ALA A C 1
ATOM 639 O O . ALA A 1 88 ? -0.496 17.690 13.947 1.00 77.88 88 ALA A O 1
ATOM 640 N N . PRO A 1 89 ? 1.383 16.483 14.258 1.00 75.94 89 PRO A N 1
ATOM 641 C CA . PRO A 1 89 ? 2.369 15.447 13.924 1.00 75.94 89 PRO A CA 1
ATOM 642 C C . PRO A 1 89 ? 2.269 14.181 14.799 1.00 75.94 89 PRO A C 1
ATOM 644 O O . PRO A 1 89 ? 3.217 13.402 14.842 1.00 75.94 89 PRO A O 1
ATOM 647 N N . HIS A 1 90 ? 1.185 14.011 15.562 1.00 78.62 90 HIS A N 1
ATOM 648 C CA . HIS A 1 90 ? 1.114 13.002 16.628 1.00 78.62 90 HIS A CA 1
ATOM 649 C C . HIS A 1 90 ? 0.025 11.952 16.438 1.00 78.62 90 HIS A C 1
ATOM 651 O O . HIS A 1 90 ? 0.011 10.982 17.186 1.00 78.62 90 HIS A O 1
ATOM 657 N N . GLY A 1 91 ? -0.887 12.129 15.488 1.00 85.62 91 GLY A N 1
ATOM 658 C CA . GLY A 1 91 ? -1.901 11.121 15.232 1.00 85.62 91 GLY A CA 1
ATOM 659 C C . GLY A 1 91 ? -1.464 10.064 14.213 1.00 85.62 91 GLY A C 1
ATOM 660 O O . GLY A 1 91 ? -0.358 10.129 13.659 1.00 85.62 91 GLY A O 1
ATOM 661 N N . PRO A 1 92 ? -2.334 9.069 13.982 1.00 92.50 92 PRO A N 1
ATOM 662 C CA . PRO A 1 92 ? -1.978 7.888 13.217 1.00 92.50 92 PRO A CA 1
ATOM 663 C C . PRO A 1 92 ? -1.667 8.178 11.746 1.00 92.50 92 PRO A C 1
ATOM 665 O O . PRO A 1 92 ? -2.260 9.059 11.112 1.00 92.50 92 PRO A O 1
ATOM 668 N N . GLU A 1 93 ? -0.756 7.391 11.187 1.00 94.44 93 GLU A N 1
ATOM 669 C CA . GLU A 1 93 ? -0.282 7.486 9.814 1.00 94.44 93 GLU A CA 1
ATOM 670 C C . GLU A 1 93 ? -0.687 6.256 8.998 1.00 94.44 93 GLU A C 1
ATOM 672 O O . GLU A 1 93 ? -0.517 5.105 9.404 1.00 94.44 93 GLU A O 1
ATOM 6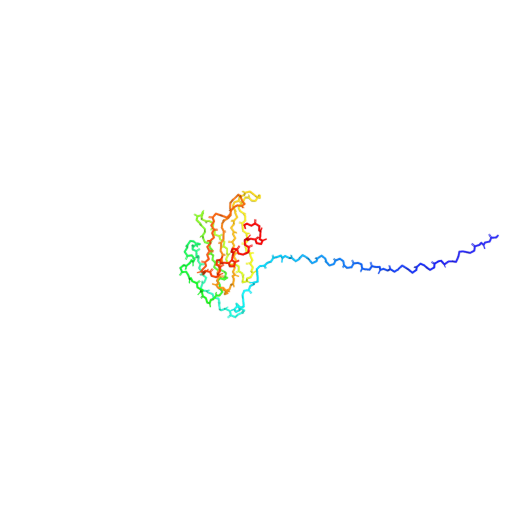77 N N . PHE A 1 94 ? -1.190 6.515 7.795 1.00 95.75 94 PHE A N 1
ATOM 678 C CA . PHE A 1 94 ? -1.624 5.511 6.835 1.00 95.75 94 PHE A CA 1
ATOM 679 C C . PHE A 1 94 ? -0.767 5.635 5.592 1.00 95.75 94 PHE A C 1
ATOM 681 O O . PHE A 1 94 ? -0.761 6.676 4.934 1.00 95.75 94 PHE A O 1
ATOM 688 N N . HIS A 1 95 ? -0.051 4.568 5.276 1.00 95.50 95 HIS A N 1
ATOM 689 C CA . HIS A 1 95 ? 0.832 4.501 4.125 1.00 95.50 95 HIS A CA 1
ATOM 690 C C . HIS A 1 95 ? 0.233 3.566 3.087 1.00 95.50 95 HIS A C 1
ATOM 692 O O . HIS A 1 95 ? -0.310 2.511 3.419 1.00 95.50 95 HIS A O 1
ATOM 698 N N . SER A 1 96 ? 0.368 3.931 1.819 1.00 96.62 96 SER A N 1
ATOM 699 C CA . SER A 1 96 ? 0.158 3.011 0.708 1.00 96.62 96 SER A CA 1
ATOM 700 C C . SER A 1 96 ? 1.181 3.239 -0.387 1.00 96.62 96 SER A C 1
ATOM 702 O O . SER A 1 96 ? 1.630 4.363 -0.615 1.00 96.62 96 SER A O 1
ATOM 704 N N . LEU A 1 97 ? 1.554 2.152 -1.057 1.00 97.00 97 LEU A N 1
ATOM 705 C CA . LEU A 1 97 ? 2.383 2.215 -2.246 1.00 97.00 97 LEU A CA 1
ATOM 706 C C . LEU A 1 97 ? 1.889 1.235 -3.299 1.00 97.00 97 LEU A C 1
ATOM 708 O O . LEU A 1 97 ? 1.718 0.040 -3.031 1.00 97.00 97 LEU A O 1
ATOM 712 N N . ASN A 1 98 ? 1.716 1.743 -4.512 1.00 97.44 98 ASN A N 1
ATOM 713 C CA . ASN A 1 98 ? 1.423 0.933 -5.677 1.00 97.44 98 ASN A CA 1
ATOM 714 C C . ASN A 1 98 ? 2.737 0.481 -6.325 1.00 97.44 98 ASN A C 1
ATOM 716 O O . ASN A 1 98 ? 3.443 1.270 -6.944 1.00 97.44 98 ASN A O 1
ATOM 720 N N . TRP A 1 99 ? 3.079 -0.798 -6.176 1.00 96.75 99 TRP A N 1
ATOM 721 C CA . TRP A 1 99 ? 4.280 -1.391 -6.771 1.00 96.75 99 TRP A CA 1
ATOM 722 C C . TRP A 1 99 ? 4.056 -1.862 -8.213 1.00 96.75 99 TRP A C 1
ATOM 724 O O . TRP A 1 99 ? 4.987 -2.379 -8.827 1.00 96.75 99 TRP A O 1
ATOM 734 N N . GLY A 1 100 ? 2.836 -1.739 -8.754 1.00 94.75 100 GLY A N 1
ATOM 735 C CA . GLY A 1 100 ? 2.462 -2.284 -10.058 1.00 94.75 100 GLY A CA 1
ATOM 736 C C . GLY A 1 100 ? 2.563 -3.806 -10.049 1.00 94.75 100 GLY A C 1
ATOM 737 O O . GLY A 1 100 ? 1.640 -4.497 -9.622 1.00 94.75 100 GLY A O 1
ATOM 738 N N . VAL A 1 101 ? 3.722 -4.334 -10.448 1.00 94.25 101 VAL A N 1
ATOM 739 C CA . VAL A 1 101 ? 4.102 -5.730 -10.205 1.00 94.25 101 VAL A CA 1
ATOM 740 C C . VAL A 1 101 ? 5.016 -5.762 -8.975 1.00 94.25 101 VAL A C 1
ATOM 742 O O . VAL A 1 101 ? 6.158 -5.323 -9.064 1.00 94.25 101 VAL A O 1
ATOM 745 N N . PRO A 1 102 ? 4.585 -6.300 -7.822 1.00 96.19 102 PRO A N 1
ATOM 746 C CA . PRO A 1 102 ? 3.616 -7.396 -7.700 1.00 96.19 102 PRO A CA 1
ATOM 747 C C . PRO A 1 102 ? 2.281 -6.998 -7.034 1.00 96.19 102 PRO A C 1
ATOM 749 O O . PRO A 1 102 ? 1.576 -7.863 -6.508 1.00 96.19 102 PRO A O 1
ATOM 752 N N . GLY A 1 103 ? 1.951 -5.706 -7.007 1.00 97.12 103 GLY A N 1
ATOM 753 C CA . GLY A 1 103 ? 0.670 -5.173 -6.541 1.00 97.12 103 GLY A CA 1
ATOM 754 C C . GLY A 1 103 ? 0.829 -4.030 -5.541 1.00 97.12 103 GLY A C 1
ATOM 755 O O . GLY A 1 103 ? 1.701 -3.188 -5.710 1.00 97.12 103 GLY A O 1
ATOM 756 N N . VAL A 1 104 ? -0.007 -3.972 -4.506 1.00 98.00 104 VAL A N 1
ATOM 757 C CA . VAL A 1 104 ? -0.068 -2.828 -3.573 1.00 98.00 104 VAL A CA 1
ATOM 758 C C . VAL A 1 104 ? 0.350 -3.253 -2.171 1.00 98.00 104 VAL A C 1
ATOM 760 O O . VAL A 1 104 ? -0.004 -4.344 -1.720 1.00 98.00 104 VAL A O 1
ATOM 763 N N . GLY A 1 105 ? 1.101 -2.388 -1.487 1.00 98.12 105 GLY A N 1
ATOM 764 C CA . GLY A 1 105 ? 1.391 -2.480 -0.057 1.00 98.12 105 GLY A CA 1
ATOM 765 C C . GLY A 1 105 ? 0.715 -1.350 0.716 1.00 98.12 105 GLY A C 1
ATOM 766 O O . GLY A 1 105 ? 0.530 -0.258 0.178 1.00 98.12 105 GLY A O 1
ATOM 767 N N . ALA A 1 106 ? 0.344 -1.623 1.961 1.00 98.25 106 ALA A N 1
ATOM 768 C CA . ALA A 1 106 ? -0.244 -0.660 2.877 1.00 98.25 106 ALA A CA 1
ATOM 769 C C . ALA A 1 106 ? 0.276 -0.874 4.301 1.00 98.25 106 ALA A C 1
ATOM 771 O O . ALA A 1 106 ? 0.524 -2.015 4.709 1.00 98.25 106 ALA A O 1
ATOM 772 N N . ALA A 1 107 ? 0.389 0.204 5.070 1.00 98.00 107 ALA A N 1
ATOM 773 C CA . ALA A 1 107 ? 0.786 0.140 6.468 1.00 98.00 107 ALA A CA 1
ATOM 774 C C . ALA A 1 107 ? 0.005 1.129 7.331 1.00 98.00 107 ALA A C 1
ATOM 776 O O . ALA A 1 107 ? -0.435 2.181 6.867 1.00 98.00 107 ALA A O 1
ATOM 777 N N . PHE A 1 108 ? -0.158 0.750 8.593 1.00 97.19 108 PHE A N 1
ATOM 778 C CA . PHE A 1 108 ? -0.716 1.579 9.649 1.00 97.19 108 PHE A CA 1
ATOM 779 C C . PHE A 1 108 ? 0.353 1.782 10.717 1.00 97.19 108 PHE A C 1
ATOM 781 O O . PHE A 1 108 ? 0.922 0.810 11.228 1.00 97.19 108 PHE A O 1
ATOM 788 N N . ILE A 1 109 ? 0.636 3.042 11.020 1.00 95.31 109 ILE A N 1
ATOM 789 C CA . ILE A 1 109 ? 1.660 3.471 11.963 1.00 95.31 109 ILE A CA 1
ATOM 790 C C . ILE A 1 109 ? 0.993 4.348 13.016 1.00 95.31 109 ILE A C 1
ATOM 792 O O . ILE A 1 109 ? 0.241 5.265 12.701 1.00 95.31 109 ILE A O 1
ATOM 796 N 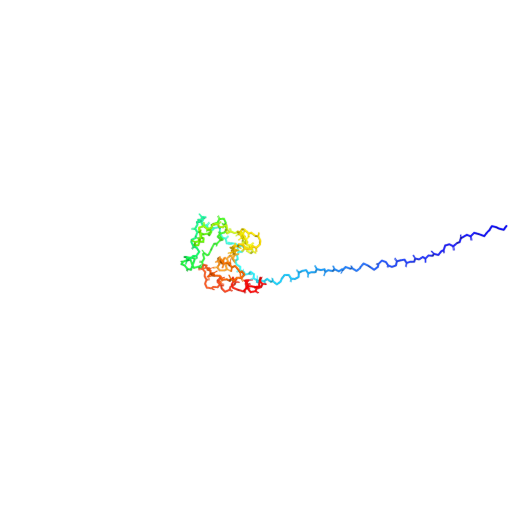N . GLU A 1 110 ? 1.293 4.077 14.276 1.00 93.38 110 GLU A N 1
ATOM 797 C CA . GLU A 1 110 ? 0.787 4.834 15.417 1.00 93.38 110 GLU A CA 1
ATOM 798 C C . GLU A 1 110 ? 1.925 4.998 16.418 1.00 93.38 110 GLU A C 1
ATOM 800 O O . GLU A 1 110 ? 2.680 4.049 16.655 1.00 93.38 110 GLU A O 1
ATOM 805 N N . ASP A 1 111 ? 2.091 6.214 16.941 1.00 90.25 111 ASP A N 1
ATOM 806 C CA . ASP A 1 111 ? 3.177 6.576 17.858 1.00 90.25 111 ASP A CA 1
ATOM 807 C C . ASP A 1 111 ? 4.574 6.173 17.339 1.00 90.25 111 ASP A C 1
ATOM 809 O O . ASP A 1 111 ? 5.428 5.666 18.070 1.00 90.25 111 ASP A O 1
ATOM 813 N N . GLY A 1 112 ? 4.801 6.361 16.033 1.00 89.56 112 GLY A N 1
ATOM 814 C CA . GLY A 1 112 ? 6.063 6.029 15.362 1.00 89.56 112 GLY A CA 1
ATOM 815 C C . GLY A 1 112 ? 6.357 4.529 15.253 1.00 89.56 112 GLY A C 1
ATOM 816 O O . GLY A 1 112 ? 7.466 4.155 14.883 1.00 89.56 112 GLY A O 1
ATOM 817 N N . SER A 1 113 ? 5.389 3.665 15.570 1.00 93.25 113 SER A N 1
ATOM 818 C CA . SER A 1 113 ? 5.526 2.210 15.505 1.00 93.25 113 SER A CA 1
ATOM 819 C C . SER A 1 113 ? 4.580 1.615 14.468 1.00 93.25 113 SER A C 1
ATOM 821 O O . SER A 1 113 ? 3.406 1.979 14.396 1.00 93.25 113 SER A O 1
ATOM 823 N N . VAL A 1 114 ? 5.077 0.661 13.677 1.00 96.25 114 VAL A N 1
ATOM 824 C CA . VAL A 1 114 ? 4.258 -0.076 12.706 1.00 96.25 114 VAL A CA 1
ATOM 825 C C . VAL A 1 114 ? 3.305 -1.008 13.446 1.00 96.25 114 VAL A C 1
ATOM 827 O O . VAL A 1 114 ? 3.723 -2.014 14.019 1.00 96.25 114 VAL A O 1
ATOM 830 N N . GLN A 1 115 ? 2.016 -0.698 13.391 1.00 96.62 115 GLN A N 1
ATOM 831 C CA . GLN A 1 115 ? 0.960 -1.500 14.007 1.00 96.62 115 GLN A CA 1
ATOM 832 C C . GLN A 1 115 ? 0.458 -2.599 13.060 1.00 96.62 115 GLN A C 1
ATOM 834 O O . GLN A 1 115 ? 0.053 -3.675 13.499 1.00 96.62 115 GLN A O 1
ATOM 839 N N . GLY A 1 116 ? 0.506 -2.355 11.746 1.00 97.06 116 GLY A N 1
ATOM 840 C CA . GLY A 1 116 ? 0.085 -3.326 10.742 1.00 97.06 116 GLY A CA 1
ATOM 841 C C . GLY A 1 116 ? 0.704 -3.079 9.372 1.00 97.06 116 GLY A C 1
ATOM 842 O O . GLY A 1 116 ? 0.943 -1.939 8.981 1.00 97.06 116 GLY A O 1
ATOM 843 N N . VAL A 1 117 ? 0.963 -4.170 8.646 1.00 98.31 117 VAL A N 1
ATOM 844 C CA . VAL A 1 117 ? 1.444 -4.145 7.260 1.00 98.31 117 VAL A CA 1
ATOM 845 C C . VAL A 1 117 ? 0.705 -5.206 6.466 1.00 98.31 117 VAL A C 1
ATOM 847 O O . VAL A 1 117 ? 0.736 -6.389 6.817 1.00 98.31 117 VAL A O 1
ATOM 850 N N . TRP A 1 118 ? 0.094 -4.787 5.368 1.00 98.56 118 TRP A N 1
ATOM 851 C CA . TRP A 1 118 ? -0.673 -5.644 4.478 1.00 98.56 118 TRP A CA 1
ATOM 852 C C . TRP A 1 118 ? -0.232 -5.415 3.043 1.00 98.56 118 TRP A C 1
ATOM 854 O O . TRP A 1 118 ? 0.250 -4.343 2.684 1.00 98.56 118 TRP A O 1
ATOM 864 N N . ALA A 1 119 ? -0.380 -6.429 2.204 1.00 98.56 119 ALA A N 1
ATOM 865 C CA . ALA A 1 119 ? -0.105 -6.288 0.787 1.00 98.56 119 ALA A CA 1
ATOM 866 C C . ALA A 1 119 ? -0.870 -7.333 -0.010 1.00 98.56 119 ALA A C 1
ATOM 868 O O . ALA A 1 119 ? -1.292 -8.353 0.537 1.00 98.56 119 ALA A O 1
ATOM 869 N N . THR A 1 120 ? -1.018 -7.086 -1.309 1.00 98.38 120 THR A N 1
ATOM 870 C CA . THR A 1 120 ? -1.729 -8.009 -2.197 1.00 98.38 120 THR A CA 1
ATOM 871 C C . THR A 1 120 ? -0.977 -9.325 -2.386 1.00 98.38 120 THR A C 1
ATOM 873 O O . THR A 1 120 ? -1.581 -10.389 -2.459 1.00 98.38 120 THR A O 1
ATOM 876 N N . SER A 1 121 ? 0.357 -9.273 -2.393 1.00 98.12 121 SER A N 1
ATOM 877 C CA . SER A 1 121 ? 1.236 -10.429 -2.570 1.00 98.12 121 SER A CA 1
ATOM 878 C C . SER A 1 121 ? 2.396 -10.426 -1.571 1.00 98.12 121 SER A C 1
ATOM 880 O O . SER A 1 121 ? 2.773 -9.391 -1.019 1.00 98.12 121 SER A O 1
ATOM 882 N N . ALA A 1 122 ? 3.025 -11.589 -1.370 1.00 98.06 122 ALA A N 1
ATOM 883 C CA . ALA A 1 122 ? 4.191 -11.716 -0.491 1.00 98.06 122 ALA A CA 1
ATOM 884 C C . ALA A 1 122 ? 5.376 -10.843 -0.945 1.00 98.06 122 ALA A C 1
ATOM 886 O O . ALA A 1 122 ? 6.106 -10.305 -0.115 1.00 98.06 122 ALA A O 1
ATOM 887 N N . LYS A 1 123 ? 5.549 -10.664 -2.259 1.00 97.50 123 LYS A N 1
ATOM 888 C CA . LYS A 1 123 ? 6.603 -9.807 -2.810 1.00 97.50 123 LYS A CA 1
ATOM 889 C C . LYS A 1 123 ? 6.276 -8.319 -2.624 1.00 97.50 123 LYS A C 1
ATOM 891 O O . LYS A 1 123 ? 7.179 -7.556 -2.301 1.00 97.50 123 LYS A O 1
ATOM 896 N N . ALA A 1 124 ? 5.007 -7.909 -2.744 1.00 97.69 124 ALA A N 1
ATOM 897 C CA . ALA A 1 124 ? 4.596 -6.534 -2.424 1.00 97.69 124 ALA A CA 1
ATOM 898 C C . ALA A 1 124 ? 4.812 -6.247 -0.934 1.00 97.69 124 ALA A C 1
ATOM 900 O O . ALA A 1 124 ? 5.286 -5.173 -0.576 1.00 97.69 124 ALA A O 1
ATOM 901 N N . LEU A 1 125 ? 4.525 -7.228 -0.072 1.00 98.44 125 LEU A N 1
ATOM 902 C CA . LEU A 1 125 ? 4.745 -7.121 1.368 1.00 98.44 125 LEU A CA 1
ATOM 903 C C . LEU A 1 125 ? 6.223 -6.904 1.705 1.00 98.44 125 LEU A C 1
ATOM 905 O O . LEU A 1 125 ? 6.545 -6.062 2.541 1.00 98.44 125 LEU A O 1
ATOM 909 N N . ASP A 1 126 ? 7.119 -7.656 1.068 1.00 98.19 126 ASP A N 1
ATOM 910 C CA . ASP A 1 126 ? 8.557 -7.508 1.288 1.00 98.19 126 ASP A CA 1
ATOM 911 C C . ASP A 1 126 ? 9.070 -6.134 0.834 1.00 98.19 126 ASP A C 1
ATOM 913 O O . ASP A 1 126 ? 9.734 -5.446 1.610 1.00 98.19 126 ASP A O 1
ATOM 917 N N . LEU A 1 127 ? 8.690 -5.688 -0.369 1.00 97.56 127 LEU A N 1
ATOM 918 C CA . LEU A 1 127 ? 9.042 -4.358 -0.883 1.00 97.56 127 LEU A CA 1
ATOM 919 C C . LEU A 1 127 ? 8.509 -3.242 0.018 1.00 97.56 127 LEU A C 1
ATOM 921 O O . LEU A 1 127 ? 9.231 -2.301 0.339 1.00 97.56 127 LEU A O 1
ATOM 925 N N . HIS A 1 128 ? 7.273 -3.372 0.497 1.00 97.62 128 HIS A N 1
ATOM 926 C CA . HIS A 1 128 ? 6.687 -2.382 1.392 1.00 97.62 128 HIS A CA 1
ATOM 927 C C . HIS A 1 128 ? 7.410 -2.322 2.738 1.00 97.62 128 HIS A C 1
ATOM 929 O O . HIS A 1 128 ? 7.724 -1.240 3.218 1.00 97.62 128 HIS A O 1
ATOM 935 N N . ARG A 1 129 ? 7.801 -3.468 3.304 1.00 97.69 129 ARG A N 1
ATOM 936 C CA . ARG A 1 129 ? 8.650 -3.497 4.507 1.00 97.69 129 ARG A CA 1
ATOM 937 C C . ARG A 1 129 ? 10.042 -2.921 4.264 1.00 97.69 129 ARG A C 1
ATOM 939 O O . ARG A 1 129 ? 10.613 -2.340 5.180 1.00 97.69 129 ARG A O 1
ATOM 946 N N . GLN A 1 130 ? 10.619 -3.113 3.078 1.00 96.88 130 GLN A N 1
ATOM 947 C CA . GLN A 1 130 ? 11.877 -2.459 2.712 1.00 96.88 130 GLN A CA 1
ATOM 948 C C . GLN A 1 130 ? 11.712 -0.936 2.697 1.00 96.88 130 GLN A C 1
ATOM 950 O O . GLN A 1 130 ? 12.573 -0.247 3.236 1.00 96.88 130 GLN A O 1
ATOM 955 N N . GLN A 1 131 ? 10.604 -0.432 2.146 1.00 94.94 131 GLN A N 1
ATOM 956 C CA . GLN A 1 131 ? 10.329 1.002 2.083 1.00 94.94 131 GLN A CA 1
ATOM 957 C C . GLN A 1 131 ? 10.119 1.590 3.478 1.00 94.94 131 GLN A C 1
ATOM 959 O O . GLN A 1 131 ? 10.769 2.567 3.818 1.00 94.94 131 GLN A O 1
ATOM 964 N N . LEU A 1 132 ? 9.344 0.923 4.336 1.00 95.00 132 LEU A N 1
ATOM 965 C CA . LEU A 1 132 ? 9.168 1.341 5.730 1.00 95.00 132 LEU A CA 1
ATOM 966 C C . LEU A 1 132 ? 10.507 1.467 6.477 1.00 95.00 132 LEU A C 1
ATOM 968 O O . LEU A 1 132 ? 10.730 2.458 7.163 1.00 95.00 132 LEU A O 1
ATOM 972 N N . ARG A 1 133 ? 11.445 0.529 6.273 1.00 95.06 133 ARG A N 1
ATOM 973 C CA . ARG A 1 133 ? 12.797 0.621 6.861 1.00 95.06 133 ARG A CA 1
ATOM 974 C C . ARG A 1 133 ? 13.609 1.797 6.329 1.00 95.06 133 ARG A C 1
ATOM 976 O O . ARG A 1 133 ? 14.435 2.344 7.054 1.00 95.06 133 ARG A O 1
ATOM 983 N N . VAL A 1 134 ? 13.427 2.140 5.056 1.00 92.31 134 VAL A N 1
ATOM 984 C CA . VAL A 1 134 ? 14.043 3.323 4.442 1.00 92.31 134 VAL A CA 1
ATOM 985 C C . VAL A 1 134 ? 13.463 4.602 5.048 1.00 92.31 134 VAL A C 1
ATOM 987 O O . VAL A 1 134 ? 14.219 5.534 5.316 1.00 92.31 134 VAL A O 1
ATOM 990 N N . ASP A 1 135 ? 12.160 4.607 5.324 1.00 89.81 135 ASP A N 1
ATOM 991 C CA . ASP A 1 135 ? 11.436 5.735 5.917 1.00 89.81 135 ASP A CA 1
ATOM 992 C C . ASP A 1 135 ? 11.659 5.861 7.439 1.00 89.81 135 ASP A C 1
ATOM 994 O O . ASP A 1 135 ? 11.341 6.894 8.026 1.00 89.81 135 ASP A O 1
ATOM 998 N N . GLY A 1 136 ? 12.282 4.856 8.069 1.00 91.56 136 GLY A N 1
ATOM 999 C CA . GLY A 1 136 ? 12.723 4.888 9.467 1.00 91.56 136 GLY A CA 1
ATOM 1000 C C . GLY A 1 136 ? 11.868 4.086 10.451 1.00 91.56 136 GLY A C 1
ATOM 1001 O O . GLY A 1 136 ? 12.015 4.293 11.657 1.00 91.56 136 GLY A O 1
ATOM 1002 N N . TYR A 1 137 ? 11.018 3.181 9.957 1.00 88.88 137 TYR A N 1
ATOM 1003 C CA . TYR A 1 137 ? 10.155 2.306 10.760 1.00 88.88 137 TYR A CA 1
ATOM 1004 C C . TYR A 1 137 ? 10.649 0.853 10.865 1.00 88.88 137 TYR A C 1
ATOM 1006 O O . TYR A 1 137 ? 11.408 0.379 9.982 1.00 88.88 137 TYR A O 1
#

pLDDT: mean 85.62, std 19.04, range [39.59, 98.56]

Foldseek 3Di:
DDDDDDDDDDPPPPPPPPPPPPPPQDAFDQDPDLPPFAADPAEEDEQVCLLVCWQVSHFRFNHWYQYPVRDIDGAHGAPDKDWDADPPPAGKIKIKHASSVRGIKIFIDHRNHTPDIGHNHPVNRVNVVVRSVSVPD

Radius of gyration: 24.67 Å; chains: 1; bounding box: 63×81×38 Å

Organism: NCBI:txid1123357

Sequence (137 aa):
MLTRVQSGSIVASVAVLVIGVGCSGAGVMLPTGYENLPPCEVRQYVVERLPEVGEPGCNMEGSTLLFPDGTVIAIEEVGTSFVRQVEAPHGPEFHSLNWGVPGVGAAFIEDGSVQGVWATSAKALDLHRQQLRVDGY

Secondary structure (DSSP, 8-state):
---------------------------PPPPSS-TTPPBPPP-EEEGG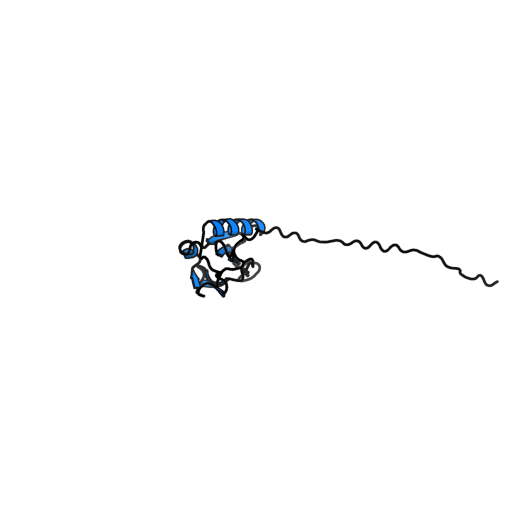GGGGT---SSB-TT-EEE-TTS-EEE--STT-EEEEESSTTTS-EEEEEE-SSS-EEEEEEETTEEEEEEESSHHHHHHHHHHHHHHT-